Protein AF-A0A3M1W7Z9-F1 (afdb_monomer)

Mean predicted aligned error: 16.39 Å

Secondary structure (DSSP, 8-state):
-BHHHHHHHHT--HHHHHHHHHHTT---S-TTSB--HHHHHHHHHHSS----GGGGHHHHHHHHHHHHHHHHHHHHHHHHHHHHHHHHHHHHHHHHHHHTS---

pLDDT: mean 74.44, std 11.13, range [45.78, 88.62]

Solvent-accessible surface area (backbone atoms only — not comparable to full-atom values): 6060 Å² total; per-residue (Å²): 92,35,42,50,56,51,18,61,75,60,73,46,56,55,64,60,53,50,51,57,31,46,76,72,71,46,86,72,95,49,62,76,39,78,42,53,72,69,58,48,52,52,50,51,59,71,56,40,74,67,84,66,74,68,76,58,56,61,61,53,52,52,53,51,54,52,54,53,52,53,53,52,52,52,54,51,53,53,51,52,52,54,52,50,54,51,53,52,51,52,51,52,52,51,53,53,58,57,71,71,54,76,86,132

Structure (mmCIF, N/CA/C/O backbone):
data_AF-A0A3M1W7Z9-F1
#
_entry.id   AF-A0A3M1W7Z9-F1
#
loop_
_atom_site.group_PDB
_atom_site.id
_atom_site.type_symbol
_atom_site.label_atom_id
_atom_site.label_alt_id
_atom_site.label_comp_id
_atom_site.label_asym_id
_atom_site.label_entity_id
_atom_site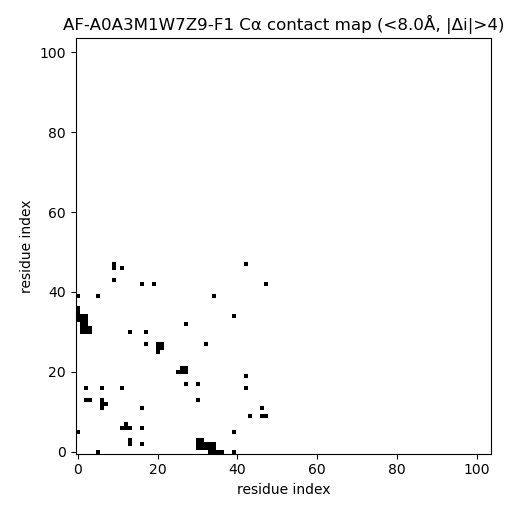.label_seq_id
_atom_site.pdbx_PDB_ins_code
_atom_site.Cartn_x
_atom_site.Cartn_y
_atom_site.Cartn_z
_atom_site.occupancy
_atom_site.B_iso_or_equiv
_atom_site.auth_seq_id
_atom_site.auth_comp_id
_atom_site.auth_asym_id
_atom_site.auth_atom_id
_atom_site.pdbx_PDB_model_num
ATOM 1 N N . MET A 1 1 ? -11.588 0.248 25.925 1.00 79.12 1 MET A N 1
ATOM 2 C CA . MET A 1 1 ? -10.710 1.286 25.315 1.00 79.12 1 MET A CA 1
ATOM 3 C C . MET A 1 1 ? -11.549 2.510 24.928 1.00 79.12 1 MET A C 1
ATOM 5 O O . MET A 1 1 ? -12.748 2.441 25.134 1.00 79.12 1 MET A O 1
ATOM 9 N N . ARG A 1 2 ? -11.001 3.633 24.429 1.00 87.81 2 ARG A N 1
ATOM 10 C CA . ARG A 1 2 ? -11.811 4.746 23.861 1.00 87.81 2 ARG A CA 1
ATOM 11 C C . ARG A 1 2 ? -11.639 4.817 22.341 1.00 87.81 2 ARG A C 1
ATOM 13 O O . ARG A 1 2 ? -10.562 4.472 21.860 1.00 87.81 2 ARG A O 1
ATOM 20 N N . ILE A 1 3 ? -12.641 5.319 21.614 1.00 85.56 3 ILE A N 1
ATOM 21 C CA . ILE A 1 3 ? -12.650 5.376 20.133 1.00 85.56 3 ILE A CA 1
ATOM 22 C C . ILE A 1 3 ? -11.398 6.065 19.576 1.00 85.56 3 ILE A C 1
ATOM 24 O O . ILE A 1 3 ? -10.731 5.511 18.709 1.00 85.56 3 ILE A O 1
ATOM 28 N N . PHE A 1 4 ? -11.003 7.217 20.126 1.00 87.06 4 PHE A N 1
ATOM 29 C CA . PHE A 1 4 ? -9.802 7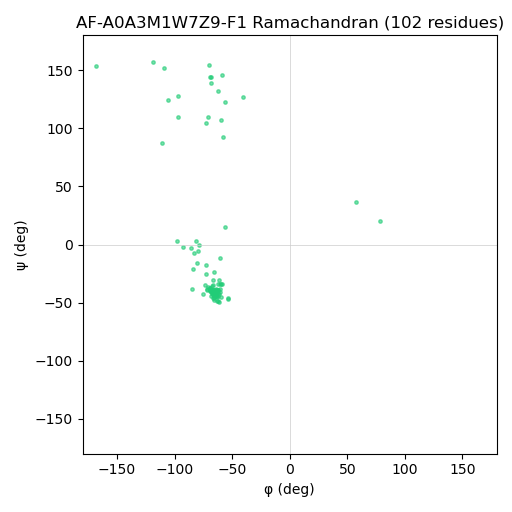.923 19.654 1.00 87.06 4 PHE A CA 1
ATOM 30 C C . PHE A 1 4 ? -8.500 7.115 19.814 1.00 87.06 4 PHE A C 1
ATOM 32 O O . PHE A 1 4 ? -7.560 7.300 19.044 1.00 87.06 4 PHE A O 1
ATOM 39 N N . GLN A 1 5 ? -8.415 6.242 20.827 1.00 88.62 5 GLN A N 1
ATOM 40 C CA . GLN A 1 5 ? -7.239 5.389 21.022 1.00 88.62 5 GLN A CA 1
ATOM 41 C C . GLN A 1 5 ? -7.210 4.304 19.948 1.00 88.62 5 GLN A C 1
ATOM 43 O O . GLN A 1 5 ? -6.150 4.031 19.397 1.00 88.62 5 GLN A O 1
ATOM 48 N N . LEU A 1 6 ? -8.379 3.754 19.605 1.00 86.31 6 LEU A N 1
ATOM 49 C CA . LEU A 1 6 ? -8.528 2.721 18.579 1.00 86.31 6 LEU A CA 1
ATOM 50 C C . LEU A 1 6 ? -8.205 3.261 17.195 1.00 86.31 6 LEU A C 1
ATOM 52 O O . LEU A 1 6 ? -7.410 2.670 16.474 1.00 86.31 6 LEU A O 1
ATOM 56 N N . ALA A 1 7 ? -8.743 4.437 16.888 1.00 85.56 7 ALA A N 1
ATOM 57 C CA . ALA A 1 7 ? -8.435 5.188 15.682 1.00 85.56 7 ALA A CA 1
ATOM 58 C C . ALA A 1 7 ? -6.917 5.399 15.531 1.00 85.56 7 ALA A C 1
ATOM 60 O O . ALA A 1 7 ? -6.335 5.114 14.486 1.00 85.56 7 ALA A O 1
ATOM 61 N N . LYS A 1 8 ? -6.240 5.798 16.618 1.00 85.81 8 LYS A N 1
ATOM 62 C CA . LYS A 1 8 ? -4.786 6.006 16.629 1.00 85.81 8 LYS A CA 1
ATOM 63 C C . LYS A 1 8 ? -3.988 4.711 16.444 1.00 85.81 8 LYS A C 1
ATOM 65 O O . LYS A 1 8 ? -2.970 4.738 15.755 1.00 85.81 8 LYS A O 1
ATOM 70 N N . GLU A 1 9 ? -4.426 3.601 17.039 1.00 84.94 9 GLU A N 1
ATOM 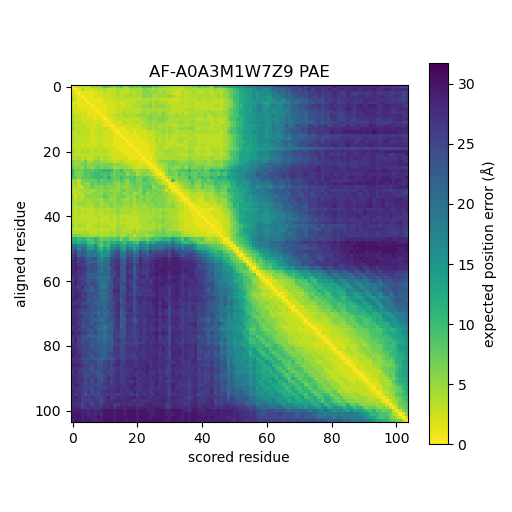71 C CA . GLU A 1 9 ? -3.795 2.287 16.844 1.00 84.94 9 GLU A CA 1
ATOM 72 C C . GLU A 1 9 ? -3.938 1.787 15.405 1.00 84.94 9 GLU A C 1
ATOM 74 O O . GLU A 1 9 ? -2.988 1.255 14.832 1.00 84.94 9 GLU A O 1
ATOM 79 N N . LEU A 1 10 ? -5.120 1.975 14.822 1.00 83.44 10 LEU A N 1
ATOM 80 C CA . LEU A 1 10 ? -5.455 1.532 13.472 1.00 83.44 10 LEU A CA 1
ATOM 81 C C . LEU A 1 10 ? -4.988 2.510 12.385 1.00 83.44 10 LEU A C 1
ATOM 83 O O . LEU A 1 10 ? -5.028 2.173 11.207 1.00 83.44 10 LEU A O 1
ATOM 87 N N . ASN A 1 11 ? -4.480 3.683 12.778 1.00 85.94 11 ASN A N 1
ATOM 88 C CA . ASN A 1 11 ? -4.077 4.766 11.879 1.00 85.94 11 ASN A CA 1
ATOM 89 C C . ASN A 1 11 ? -5.221 5.251 10.969 1.00 85.94 11 ASN A C 1
ATOM 91 O O . ASN A 1 11 ? -5.006 5.588 9.808 1.00 85.94 11 ASN A O 1
ATOM 95 N N . VAL A 1 12 ? -6.435 5.274 11.513 1.00 84.19 12 VAL A N 1
ATOM 96 C CA . VAL A 1 12 ? -7.654 5.724 10.831 1.00 84.19 12 VAL A CA 1
ATOM 97 C C . VAL A 1 12 ? -8.246 6.920 11.559 1.00 84.19 12 VAL A C 1
ATOM 99 O O . VAL A 1 12 ? -7.993 7.129 12.750 1.00 84.19 12 VAL A O 1
ATOM 102 N N . ASP A 1 13 ? -9.033 7.721 10.852 1.00 87.19 13 ASP A N 1
ATOM 103 C CA . ASP A 1 13 ? -9.700 8.871 11.443 1.00 87.19 13 ASP A CA 1
ATOM 104 C C . ASP A 1 13 ? -10.799 8.441 12.414 1.00 87.19 13 ASP A C 1
ATOM 106 O O . ASP A 1 13 ? -11.522 7.468 12.208 1.00 87.19 13 ASP A O 1
ATOM 110 N N . SER A 1 14 ? -10.967 9.203 13.498 1.00 86.88 14 SER A N 1
ATOM 111 C CA . SER A 1 14 ? -12.026 8.892 14.465 1.00 86.88 14 SER A CA 1
ATOM 112 C C . SER A 1 14 ? -13.427 9.079 13.863 1.00 86.88 14 SER A C 1
ATOM 114 O O . SER A 1 14 ? -14.363 8.440 14.322 1.00 86.88 14 SER A O 1
ATOM 116 N N . GLN A 1 15 ? -13.573 9.912 12.822 1.00 85.50 15 GLN A N 1
ATOM 117 C CA . GLN A 1 15 ? -14.819 10.020 12.050 1.00 85.50 15 GLN A CA 1
ATOM 118 C C . GLN A 1 15 ? -15.138 8.736 11.275 1.00 85.50 15 GLN A C 1
ATOM 120 O O . GLN A 1 15 ? -16.268 8.283 11.357 1.00 85.50 15 GLN A O 1
ATOM 125 N N . GLU A 1 16 ? -14.154 8.108 10.626 1.00 86.75 16 GLU A N 1
ATOM 126 C CA . GLU A 1 16 ? -14.343 6.832 9.908 1.00 86.75 16 GLU A CA 1
ATOM 127 C C . GLU A 1 16 ? -14.760 5.706 10.861 1.00 86.75 16 GLU A C 1
ATOM 129 O O . GLU A 1 16 ? -15.626 4.896 10.546 1.00 86.75 16 GLU A O 1
ATOM 134 N N . ILE A 1 17 ? -14.175 5.676 12.065 1.00 86.00 17 ILE A N 1
ATOM 135 C CA . ILE A 1 17 ? -14.595 4.729 13.101 1.00 86.00 17 ILE A CA 1
ATOM 136 C C . ILE A 1 17 ? -16.052 4.987 13.503 1.00 86.00 17 ILE A C 1
ATOM 138 O O . ILE A 1 17 ? -16.804 4.034 13.650 1.00 86.00 17 ILE A O 1
ATOM 142 N N . LEU A 1 18 ? -16.458 6.246 13.702 1.00 86.19 18 LEU A N 1
ATOM 143 C CA . LEU A 1 18 ? -17.843 6.571 14.061 1.00 86.19 18 LEU A CA 1
ATOM 144 C C . LEU A 1 18 ? -18.837 6.189 12.961 1.00 86.19 18 LEU A C 1
ATOM 146 O O . LEU A 1 18 ? -19.908 5.696 13.291 1.00 86.19 18 LEU A O 1
ATOM 150 N N . ASP A 1 19 ? -18.473 6.385 11.697 1.00 87.50 19 ASP A N 1
ATOM 151 C CA . ASP A 1 19 ? -19.300 6.022 10.542 1.00 87.50 19 ASP A CA 1
ATOM 152 C C . ASP A 1 19 ? -19.516 4.501 10.485 1.00 87.50 19 ASP A C 1
ATOM 154 O O . ASP A 1 19 ? -20.648 4.027 10.492 1.00 87.50 19 ASP A O 1
ATOM 158 N N . ALA A 1 20 ? -18.434 3.721 10.617 1.00 85.44 20 ALA A N 1
ATOM 159 C CA . ALA A 1 20 ? -18.511 2.262 10.695 1.00 85.44 20 ALA A CA 1
ATOM 160 C C . ALA A 1 20 ? -19.329 1.768 11.902 1.00 85.44 20 ALA A C 1
ATOM 162 O O . ALA A 1 20 ? -19.992 0.734 11.837 1.00 85.44 20 ALA A O 1
ATOM 163 N N . LEU A 1 21 ? -19.274 2.489 13.025 1.00 84.94 21 LEU A N 1
ATOM 164 C CA . LEU A 1 21 ? -20.078 2.188 14.208 1.00 84.94 21 LEU A CA 1
ATOM 165 C C . LEU A 1 21 ? -21.566 2.454 13.978 1.00 84.94 21 LEU A C 1
ATOM 167 O O . LEU A 1 21 ? -22.391 1.648 14.409 1.00 84.94 21 LEU A O 1
ATOM 171 N N . ASP A 1 22 ? -21.900 3.543 13.290 1.00 87.06 22 ASP A N 1
ATOM 172 C CA . ASP A 1 22 ? -23.278 3.878 12.934 1.00 87.06 22 ASP A CA 1
ATOM 173 C C . ASP A 1 22 ? -23.861 2.853 11.949 1.00 87.06 22 ASP A C 1
ATOM 175 O O . ASP A 1 22 ? -24.953 2.336 12.189 1.00 87.06 22 ASP A O 1
ATOM 179 N N . ASP A 1 23 ? -23.081 2.435 10.946 1.00 85.94 23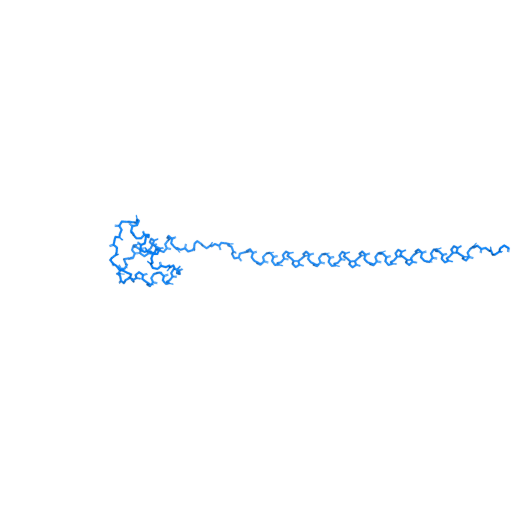 ASP A N 1
ATOM 180 C CA . ASP A 1 23 ? -23.436 1.360 10.005 1.00 85.94 23 ASP A CA 1
ATOM 181 C C . ASP A 1 23 ? -23.708 0.016 10.706 1.00 85.94 23 ASP A C 1
ATOM 183 O O . ASP A 1 23 ? -24.579 -0.754 10.292 1.00 85.94 23 ASP A O 1
ATOM 187 N N . MET A 1 24 ? -23.000 -0.271 11.804 1.00 81.88 24 MET A N 1
ATOM 188 C CA . MET A 1 24 ? -23.233 -1.456 12.643 1.00 81.88 24 MET A CA 1
ATOM 189 C C . MET A 1 24 ? -24.436 -1.304 13.596 1.00 81.88 24 MET A C 1
ATOM 191 O O . MET A 1 24 ? -24.752 -2.226 14.351 1.00 81.88 24 MET A O 1
ATOM 195 N N . GLY A 1 25 ? -25.127 -0.159 13.577 1.00 81.56 25 GLY A N 1
ATOM 196 C CA . GLY A 1 25 ? -26.271 0.142 14.440 1.00 81.56 25 GLY A CA 1
ATOM 197 C C . GLY A 1 25 ? -25.880 0.552 15.862 1.00 81.56 25 GLY A C 1
ATOM 198 O O . GLY A 1 25 ? -26.690 0.449 16.787 1.00 81.56 25 GLY A O 1
ATOM 199 N N . ILE A 1 26 ? -24.636 0.993 16.060 1.00 78.75 26 ILE A N 1
ATOM 200 C CA . ILE A 1 26 ? -24.065 1.328 17.364 1.00 78.75 26 ILE A CA 1
ATOM 201 C C . ILE A 1 26 ? -23.848 2.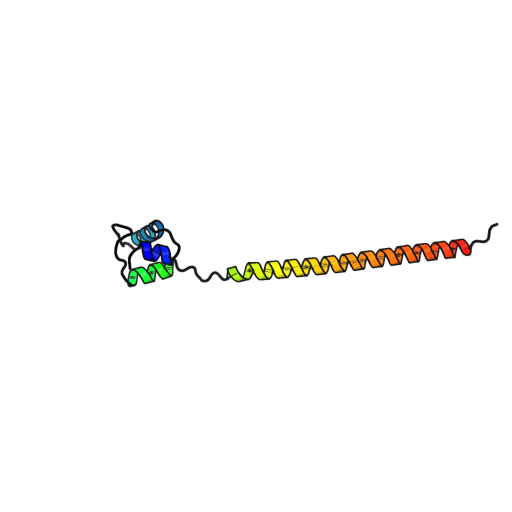841 17.425 1.00 78.75 26 ILE A C 1
ATOM 203 O O . ILE A 1 26 ? -22.770 3.363 17.147 1.00 78.75 26 ILE A O 1
ATOM 207 N N . SER A 1 27 ? -24.882 3.569 17.850 1.00 72.75 27 SER A N 1
ATOM 208 C CA . SER A 1 27 ? -24.784 5.021 18.019 1.00 72.75 27 SER A CA 1
ATOM 209 C C . SER A 1 27 ? -23.945 5.391 19.245 1.00 72.75 27 SER A C 1
ATOM 211 O O . SER A 1 27 ? -24.399 5.346 20.393 1.00 72.75 27 SER A O 1
ATOM 213 N N . VAL A 1 28 ? -22.715 5.833 19.001 1.00 71.75 28 VAL A N 1
ATOM 214 C CA . VAL A 1 28 ? -21.820 6.398 20.018 1.00 71.75 28 VAL A CA 1
ATOM 215 C C . VAL A 1 28 ? -21.871 7.920 20.008 1.00 71.75 28 VAL A C 1
ATOM 217 O O . VAL A 1 28 ? -21.666 8.585 19.001 1.00 71.75 28 VAL A O 1
ATOM 220 N N . ARG A 1 29 ? -22.109 8.501 21.187 1.00 72.31 29 ARG A N 1
ATOM 221 C CA . ARG A 1 29 ? -22.355 9.944 21.353 1.00 72.31 29 ARG A CA 1
ATOM 222 C C . ARG A 1 29 ? -21.108 10.822 21.169 1.00 72.31 29 ARG A C 1
ATOM 224 O O . ARG A 1 29 ? -21.238 12.038 21.065 1.00 72.31 29 ARG A O 1
ATOM 231 N N . SER A 1 30 ? -19.902 10.247 21.235 1.00 78.12 30 SER A N 1
ATOM 232 C CA . SER A 1 30 ? -18.638 10.994 21.151 1.00 78.12 30 SER A CA 1
ATOM 233 C C . SER A 1 30 ? -17.422 10.080 20.957 1.00 78.12 30 SER A C 1
ATOM 235 O O . SER A 1 30 ? -17.402 8.967 21.469 1.00 78.12 30 SER A O 1
ATOM 237 N N . ASN A 1 31 ? -16.346 10.594 20.351 1.00 74.38 31 ASN A N 1
ATOM 238 C CA . ASN A 1 31 ? -15.041 9.920 20.184 1.00 74.38 31 ASN A CA 1
ATOM 239 C C . ASN A 1 31 ? -14.327 9.536 21.499 1.00 74.38 31 ASN A C 1
ATOM 241 O O . ASN A 1 31 ? -13.322 8.820 21.503 1.00 74.38 31 ASN A O 1
ATOM 245 N N . LEU A 1 32 ? -14.806 10.047 22.632 1.00 81.38 32 LEU A N 1
ATOM 246 C CA . LEU A 1 32 ? -14.323 9.683 23.964 1.00 81.38 32 LEU A CA 1
ATOM 247 C C . LEU A 1 32 ? -15.130 8.544 24.596 1.00 81.38 32 LEU A C 1
ATOM 249 O O . LEU A 1 32 ? -14.795 8.125 25.705 1.00 81.38 32 LEU A O 1
ATOM 253 N N . ALA A 1 33 ? -16.175 8.058 23.918 1.00 80.94 33 ALA A N 1
ATOM 254 C CA . ALA A 1 33 ? -16.971 6.937 24.387 1.00 80.94 33 ALA A CA 1
ATOM 255 C C . ALA A 1 33 ? -16.097 5.693 24.567 1.00 80.94 33 ALA A C 1
ATOM 257 O O . ALA A 1 33 ? -15.122 5.468 23.837 1.00 80.94 33 ALA A O 1
ATOM 258 N N . ASN A 1 34 ? -16.453 4.905 25.580 1.00 83.19 34 ASN A N 1
ATOM 259 C CA . ASN A 1 34 ? -15.837 3.610 25.787 1.00 83.19 34 ASN A CA 1
ATOM 260 C C . ASN A 1 34 ? -16.260 2.657 24.665 1.00 83.19 34 ASN A C 1
ATOM 262 O O . ASN A 1 34 ? -17.415 2.636 24.256 1.00 83.19 34 ASN A O 1
ATOM 266 N N . VAL A 1 35 ? -15.291 1.880 24.205 1.00 82.50 35 VAL A N 1
ATOM 267 C CA . VAL A 1 35 ? -15.424 0.812 23.220 1.00 82.50 35 VAL A CA 1
ATOM 268 C C . VAL A 1 35 ? -15.318 -0.510 23.969 1.00 82.50 35 VAL A C 1
ATOM 270 O O . VAL A 1 35 ? -14.330 -0.719 24.692 1.00 82.50 35 VAL A O 1
ATOM 273 N N . ASP A 1 36 ? -16.335 -1.356 23.802 1.00 85.81 36 ASP A N 1
ATOM 274 C CA . ASP A 1 36 ? -16.361 -2.742 24.271 1.00 85.81 36 ASP A CA 1
ATOM 275 C C . ASP A 1 36 ? -15.400 -3.626 23.469 1.00 85.81 36 ASP A C 1
ATOM 277 O O . ASP A 1 36 ? -15.119 -3.364 22.303 1.00 85.81 36 ASP A O 1
ATOM 281 N N . GLU A 1 37 ? -14.933 -4.721 24.068 1.00 83.88 37 GLU A N 1
ATOM 282 C CA . GLU A 1 37 ? -13.998 -5.647 23.409 1.00 83.88 37 GLU A CA 1
ATOM 283 C C . GLU A 1 37 ? -14.558 -6.258 22.116 1.00 83.88 37 GLU A C 1
ATOM 285 O O . GLU A 1 37 ? -13.808 -6.456 21.163 1.00 83.88 37 GLU A O 1
ATOM 290 N N . LYS A 1 38 ? -15.873 -6.515 22.041 1.00 83.62 38 LYS A N 1
ATOM 291 C CA . LYS A 1 38 ? -16.514 -7.009 20.806 1.00 83.62 38 LYS A CA 1
ATOM 292 C C . LYS A 1 38 ? -16.371 -6.016 19.655 1.00 83.62 38 LYS A C 1
ATOM 294 O O . LYS A 1 38 ? -15.913 -6.362 18.574 1.00 83.62 38 LYS A O 1
ATOM 299 N N . LEU A 1 39 ? -16.712 -4.770 19.951 1.00 80.31 39 LEU A N 1
ATOM 300 C CA . LEU A 1 39 ? -16.629 -3.636 19.045 1.00 80.31 39 LEU A CA 1
ATOM 301 C C . LEU A 1 39 ? -15.193 -3.357 18.603 1.00 80.31 39 LEU A C 1
ATOM 303 O O . LEU A 1 39 ? -14.930 -3.092 17.433 1.00 80.31 39 LEU A O 1
ATOM 307 N N . GLU A 1 40 ? -14.253 -3.443 19.543 1.00 84.06 40 GLU A N 1
ATOM 308 C CA . GLU A 1 40 ? -12.831 -3.327 19.247 1.00 84.06 40 GLU A CA 1
ATOM 309 C C . GLU A 1 40 ? -12.384 -4.406 18.259 1.00 84.06 40 GLU A C 1
ATOM 311 O O . GLU A 1 40 ? -11.669 -4.086 17.312 1.00 84.06 40 GLU A O 1
ATOM 316 N N . ALA A 1 41 ? -12.802 -5.659 18.460 1.00 85.38 41 ALA A N 1
ATOM 317 C CA . ALA A 1 41 ? -12.443 -6.767 17.586 1.00 85.38 41 ALA A CA 1
ATOM 318 C C . ALA A 1 41 ? -12.991 -6.582 16.163 1.00 85.38 41 ALA A C 1
ATOM 320 O O . ALA A 1 41 ? -12.228 -6.738 15.212 1.00 85.38 41 ALA A O 1
ATOM 321 N N . GLU A 1 42 ? -14.259 -6.185 16.018 1.00 84.50 42 GLU A N 1
ATOM 322 C CA . GLU A 1 42 ? -14.880 -5.905 14.714 1.00 84.50 42 GLU A CA 1
ATOM 323 C C . GLU A 1 42 ? -14.190 -4.749 13.989 1.00 84.50 42 GLU A C 1
ATOM 325 O O . GLU A 1 42 ? -13.777 -4.899 12.840 1.00 84.50 42 GLU A O 1
ATOM 330 N N . LEU A 1 43 ? -13.963 -3.623 14.669 1.00 83.62 43 LEU A N 1
ATOM 331 C CA . LEU A 1 43 ? -13.252 -2.484 14.085 1.00 83.62 43 LEU A CA 1
ATOM 332 C C . LEU A 1 43 ? -11.803 -2.835 13.741 1.00 83.62 43 LEU A C 1
ATOM 334 O O . LEU A 1 43 ? -11.305 -2.453 12.684 1.00 83.62 43 LEU A O 1
ATOM 338 N N . ARG A 1 44 ? -11.117 -3.594 14.603 1.00 84.44 44 ARG A N 1
ATOM 339 C CA . ARG A 1 44 ? -9.779 -4.105 14.300 1.00 84.44 44 ARG A CA 1
ATOM 340 C C . ARG A 1 44 ? -9.787 -5.034 13.111 1.00 84.44 44 ARG A C 1
ATOM 342 O O . ARG A 1 44 ? -8.778 -5.070 12.433 1.00 84.44 44 ARG A O 1
ATOM 349 N N . GLU A 1 45 ? -10.827 -5.817 12.874 1.00 85.38 45 GLU A N 1
ATOM 350 C CA . GLU A 1 45 ? -10.901 -6.699 11.712 1.00 85.38 45 GLU A CA 1
ATOM 351 C C . GLU A 1 45 ? -11.209 -5.917 10.431 1.00 85.38 45 GLU A C 1
ATOM 353 O O . GLU A 1 45 ? -10.543 -6.122 9.416 1.00 85.38 45 GLU A O 1
ATOM 358 N N . LEU A 1 46 ? -12.145 -4.970 10.512 1.00 83.00 46 LEU A N 1
ATOM 359 C CA . LEU A 1 46 ? -12.589 -4.130 9.404 1.00 83.00 46 LEU A CA 1
ATOM 360 C C . LEU A 1 46 ? -11.479 -3.195 8.911 1.00 83.00 46 LEU A C 1
ATOM 362 O O . LEU A 1 46 ? -11.194 -3.128 7.716 1.00 83.00 46 LEU A O 1
ATOM 366 N N . PHE A 1 47 ? -10.823 -2.511 9.848 1.00 81.12 47 PHE A N 1
ATOM 367 C CA . PHE A 1 47 ? -9.751 -1.557 9.579 1.00 81.12 47 PHE A CA 1
ATOM 368 C C . PHE A 1 47 ? -8.361 -2.155 9.755 1.00 81.12 47 PHE A C 1
ATOM 370 O O . PHE A 1 47 ? -7.370 -1.439 9.593 1.00 81.12 47 PHE A O 1
ATOM 377 N N . LYS A 1 48 ? -8.234 -3.458 10.062 1.00 74.94 48 LYS A N 1
ATOM 378 C CA . LYS A 1 48 ? -6.929 -4.111 9.959 1.00 74.94 48 LYS A CA 1
ATOM 379 C C . LYS A 1 48 ? -6.470 -3.886 8.532 1.00 74.94 48 LYS A C 1
ATOM 381 O O . LYS A 1 48 ? -7.147 -4.342 7.604 1.00 74.94 48 LYS A O 1
ATOM 386 N N . PRO A 1 49 ? -5.302 -3.264 8.319 1.00 62.66 49 PRO A N 1
ATOM 387 C CA . PRO A 1 49 ? -4.676 -3.391 7.031 1.00 62.66 49 PRO A CA 1
ATOM 388 C C . PRO A 1 49 ? -4.451 -4.891 6.863 1.00 62.66 49 PRO A C 1
ATOM 390 O O . PRO A 1 49 ? -3.593 -5.480 7.530 1.00 62.66 49 PRO A O 1
ATOM 393 N N . LYS A 1 50 ? -5.248 -5.533 5.993 1.00 55.44 50 LYS A N 1
ATOM 394 C CA . LYS A 1 50 ? -4.874 -6.816 5.392 1.00 55.44 50 LYS A CA 1
ATOM 395 C C . LYS A 1 50 ? -3.392 -6.668 5.088 1.00 55.44 50 LYS A C 1
ATOM 397 O O . LYS A 1 50 ? -3.060 -5.636 4.494 1.00 55.44 50 LYS A O 1
ATOM 402 N N . PRO A 1 51 ? -2.512 -7.585 5.537 1.00 49.16 51 PRO A N 1
ATOM 403 C CA . PRO A 1 51 ? -1.095 -7.500 5.241 1.00 49.16 51 PRO A CA 1
ATOM 404 C C . PRO A 1 51 ? -0.989 -7.502 3.728 1.00 49.16 51 PRO A C 1
ATOM 406 O O . PRO A 1 51 ? -1.045 -8.533 3.064 1.00 49.16 51 PRO A O 1
ATOM 409 N N . THR A 1 52 ? -0.964 -6.295 3.183 1.00 45.78 52 THR A N 1
ATOM 410 C CA . THR A 1 52 ? -0.918 -6.064 1.771 1.00 45.78 52 THR A CA 1
ATOM 411 C C . THR A 1 52 ? 0.488 -6.506 1.457 1.00 45.78 52 THR A C 1
ATOM 413 O O . THR A 1 52 ? 1.489 -5.893 1.832 1.00 45.78 52 THR A O 1
ATOM 416 N N . THR A 1 53 ? 0.546 -7.632 0.777 1.00 50.09 53 THR A N 1
ATOM 417 C CA . THR A 1 53 ? 1.703 -8.207 0.112 1.00 50.09 53 THR A CA 1
ATOM 418 C C . THR A 1 53 ? 2.336 -7.240 -0.909 1.00 50.09 53 THR A C 1
ATOM 420 O O . THR A 1 53 ? 3.187 -7.649 -1.687 1.00 50.09 53 THR A O 1
ATOM 423 N N . ALA A 1 54 ? 2.013 -5.937 -0.899 1.00 48.88 54 ALA A N 1
ATOM 424 C CA . ALA A 1 54 ? 2.608 -4.913 -1.758 1.00 48.88 54 ALA A CA 1
ATOM 425 C C . ALA A 1 54 ? 3.960 -4.375 -1.264 1.00 48.88 54 ALA A C 1
ATOM 427 O O . ALA A 1 54 ? 4.540 -3.505 -1.915 1.00 48.88 54 ALA A O 1
ATOM 428 N N . ARG A 1 55 ? 4.523 -4.896 -0.163 1.00 47.66 55 ARG A N 1
ATOM 429 C CA . ARG A 1 55 ? 5.931 -4.611 0.172 1.00 47.66 55 ARG A CA 1
ATOM 430 C C . ARG A 1 55 ? 6.932 -5.465 -0.617 1.00 47.66 55 ARG A C 1
ATOM 432 O O . ARG A 1 55 ? 8.122 -5.186 -0.550 1.00 47.66 55 ARG A O 1
ATOM 439 N N . LEU A 1 56 ? 6.465 -6.425 -1.421 1.00 49.97 56 LEU A N 1
ATOM 440 C CA . LEU A 1 56 ? 7.312 -7.185 -2.351 1.00 49.97 56 LEU A CA 1
ATOM 441 C C . LEU A 1 56 ? 7.599 -6.429 -3.666 1.00 49.97 56 LEU A C 1
ATOM 443 O O . LEU A 1 56 ? 8.561 -6.737 -4.364 1.00 49.97 56 LEU A O 1
ATOM 447 N N . SER A 1 57 ? 6.838 -5.379 -3.987 1.00 53.81 57 SER A N 1
ATOM 448 C CA . SER A 1 57 ? 6.865 -4.779 -5.330 1.00 53.81 57 SER A CA 1
ATOM 449 C C . SER A 1 57 ? 7.984 -3.754 -5.563 1.00 53.81 57 SER A C 1
ATOM 451 O O . SER A 1 57 ? 8.335 -3.491 -6.711 1.00 53.81 57 SER A O 1
ATOM 453 N N . LYS A 1 58 ? 8.568 -3.159 -4.511 1.00 54.66 58 LYS A N 1
ATOM 454 C CA . LYS A 1 58 ? 9.653 -2.168 -4.677 1.00 54.66 58 LYS A CA 1
ATOM 455 C C . LYS A 1 58 ? 11.033 -2.812 -4.810 1.00 54.66 58 LYS A C 1
ATOM 457 O O . LYS A 1 58 ? 11.823 -2.356 -5.631 1.00 54.66 58 LYS A O 1
ATOM 462 N N . GLU A 1 59 ? 11.322 -3.885 -4.075 1.00 55.97 59 GLU A N 1
ATOM 463 C CA . GLU A 1 59 ? 12.626 -4.560 -4.175 1.00 55.97 59 GLU A CA 1
ATOM 464 C C . GLU A 1 59 ? 12.792 -5.344 -5.482 1.00 55.97 59 GLU A C 1
ATOM 466 O O . GLU A 1 59 ? 13.864 -5.293 -6.088 1.00 55.97 59 GLU A O 1
ATOM 471 N N . GLU A 1 60 ? 11.742 -6.006 -5.980 1.00 55.56 60 GLU A N 1
ATOM 472 C CA . GLU A 1 60 ? 11.815 -6.696 -7.274 1.00 55.56 60 GLU A CA 1
ATOM 473 C C . GLU A 1 60 ? 11.912 -5.728 -8.459 1.00 55.56 60 GLU A C 1
ATOM 475 O O . GLU A 1 60 ? 12.671 -5.987 -9.396 1.00 55.56 60 GLU A O 1
ATOM 480 N N . ALA A 1 61 ? 11.217 -4.586 -8.411 1.00 58.47 61 ALA A N 1
ATOM 481 C CA .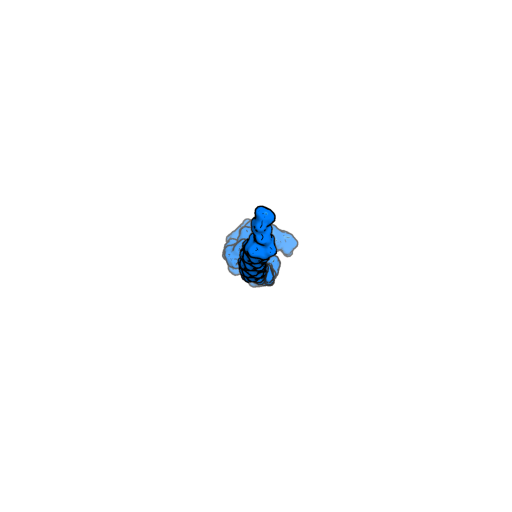 ALA A 1 61 ? 11.306 -3.566 -9.456 1.00 58.47 61 ALA A CA 1
ATOM 482 C C . ALA A 1 61 ? 12.711 -2.942 -9.530 1.00 58.47 61 ALA A C 1
ATOM 484 O O . ALA A 1 61 ? 13.261 -2.784 -10.621 1.00 58.47 61 ALA A O 1
ATOM 485 N N . VAL A 1 62 ? 13.334 -2.665 -8.379 1.00 63.78 62 VAL A N 1
ATOM 486 C CA . VAL A 1 62 ? 14.708 -2.138 -8.318 1.00 63.78 62 VAL A CA 1
ATOM 487 C C . VAL A 1 62 ? 15.724 -3.185 -8.787 1.00 63.78 62 VAL A C 1
ATOM 489 O O . VAL A 1 62 ? 16.625 -2.862 -9.564 1.00 63.78 62 VAL A O 1
ATOM 492 N N . ARG A 1 63 ? 15.560 -4.460 -8.403 1.00 62.47 63 ARG A N 1
ATOM 493 C CA . ARG A 1 63 ? 16.436 -5.550 -8.869 1.00 62.47 63 ARG A CA 1
ATOM 494 C C . ARG A 1 63 ? 16.318 -5.797 -10.374 1.00 62.47 63 ARG A C 1
ATOM 496 O O . ARG A 1 63 ? 17.337 -6.033 -11.020 1.00 62.47 63 ARG A O 1
ATOM 503 N N . ARG A 1 64 ? 15.112 -5.718 -10.950 1.00 60.75 64 ARG A N 1
ATOM 504 C CA . ARG A 1 64 ? 14.911 -5.840 -12.405 1.00 60.75 64 ARG A CA 1
ATOM 505 C C . ARG A 1 64 ? 15.516 -4.660 -13.167 1.00 60.75 64 ARG A C 1
ATOM 507 O O . ARG A 1 64 ? 16.222 -4.891 -14.145 1.00 60.75 64 ARG A O 1
ATOM 514 N N . ALA A 1 65 ? 15.340 -3.431 -12.679 1.00 64.94 65 ALA A N 1
ATOM 515 C CA . ALA A 1 65 ? 15.908 -2.237 -13.308 1.00 64.94 65 ALA A CA 1
ATOM 516 C C . ALA A 1 65 ? 17.451 -2.241 -13.322 1.00 64.94 65 ALA A C 1
ATOM 518 O O . ALA A 1 65 ? 18.062 -1.867 -14.323 1.00 64.94 65 ALA A O 1
ATOM 519 N N . LEU A 1 66 ? 18.097 -2.712 -12.247 1.00 68.69 66 LEU A N 1
ATOM 520 C CA . LEU A 1 66 ? 19.560 -2.834 -12.193 1.00 68.69 66 LEU A CA 1
ATOM 521 C C . LEU A 1 66 ? 20.089 -3.893 -13.172 1.00 68.69 66 LEU A C 1
ATOM 523 O O . LEU A 1 66 ? 21.052 -3.639 -13.897 1.00 68.69 66 LEU A O 1
ATOM 527 N N . LYS A 1 67 ? 19.420 -5.049 -13.252 1.00 68.00 67 LYS A N 1
ATOM 528 C CA . LYS A 1 67 ? 19.832 -6.161 -14.120 1.00 68.00 67 LYS A CA 1
ATOM 529 C C . LYS A 1 67 ? 19.685 -5.827 -15.609 1.00 68.00 67 LYS A C 1
ATOM 531 O O . LYS A 1 67 ? 20.527 -6.220 -16.414 1.00 68.00 67 LYS A O 1
ATOM 536 N N . GLU A 1 68 ? 18.657 -5.062 -15.972 1.00 67.88 68 GLU A N 1
ATOM 537 C CA . GLU A 1 68 ? 18.448 -4.596 -17.347 1.00 67.88 68 GLU A CA 1
ATOM 538 C C . GLU A 1 68 ? 19.482 -3.534 -17.758 1.00 67.88 68 GLU A C 1
ATOM 540 O O . GLU A 1 68 ? 19.995 -3.560 -18.879 1.00 67.88 68 GLU A O 1
ATOM 545 N N . ARG A 1 69 ? 19.874 -2.649 -16.830 1.00 68.50 69 ARG A N 1
ATOM 546 C CA . ARG A 1 69 ? 20.888 -1.615 -17.083 1.00 68.50 69 ARG A CA 1
ATOM 547 C C . ARG A 1 69 ? 22.285 -2.211 -17.292 1.00 68.50 69 ARG A C 1
ATOM 549 O O . ARG A 1 69 ? 22.982 -1.791 -18.214 1.00 68.50 69 ARG A O 1
ATOM 556 N N . GLU A 1 70 ? 22.667 -3.225 -16.512 1.00 71.25 70 GLU A N 1
ATOM 557 C CA . GLU A 1 70 ? 23.936 -3.950 -16.704 1.00 71.25 70 GLU A CA 1
ATOM 558 C C . GLU A 1 70 ? 23.980 -4.736 -18.022 1.00 71.25 70 GLU A C 1
ATOM 560 O O . GLU A 1 70 ? 25.003 -4.728 -18.712 1.00 71.25 70 GLU A O 1
ATOM 565 N N . ALA A 1 71 ? 22.878 -5.388 -18.406 1.00 70.69 71 ALA A N 1
ATOM 566 C CA . ALA A 1 71 ? 22.805 -6.122 -19.669 1.00 70.69 71 ALA A CA 1
ATOM 567 C C . ALA A 1 71 ? 22.951 -5.182 -20.878 1.00 70.69 71 ALA A C 1
ATOM 569 O O . ALA A 1 71 ? 23.673 -5.487 -21.830 1.00 70.69 71 ALA A O 1
ATOM 570 N N . ARG A 1 72 ? 22.322 -4.002 -20.813 1.00 73.25 72 ARG A N 1
ATOM 571 C CA . ARG A 1 72 ? 22.389 -2.994 -21.877 1.00 73.25 72 ARG A CA 1
ATOM 572 C C . ARG A 1 72 ? 23.777 -2.362 -21.996 1.00 73.25 72 ARG A C 1
ATOM 574 O O . ARG A 1 72 ? 24.244 -2.140 -23.110 1.00 73.25 72 ARG A O 1
ATOM 581 N N . GLU A 1 73 ? 24.461 -2.124 -20.875 1.00 72.69 73 GLU A N 1
ATOM 582 C CA . GLU A 1 73 ? 25.826 -1.5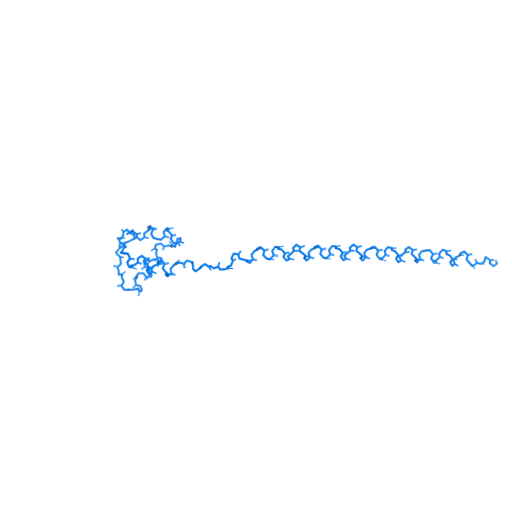82 -20.886 1.00 72.69 73 GLU A CA 1
ATOM 583 C C . GLU A 1 73 ? 26.847 -2.595 -21.433 1.00 72.69 73 GLU A C 1
ATOM 585 O O . GLU A 1 73 ? 27.715 -2.226 -22.227 1.00 72.69 73 GLU A O 1
ATOM 590 N N . ARG A 1 74 ? 26.715 -3.887 -21.093 1.00 74.06 74 ARG A N 1
ATOM 591 C CA . ARG A 1 74 ? 27.570 -4.941 -21.670 1.00 74.06 74 ARG A CA 1
ATOM 592 C C . ARG A 1 74 ? 27.360 -5.090 -23.176 1.00 74.06 74 ARG A C 1
ATOM 594 O O . ARG A 1 74 ? 28.343 -5.133 -23.912 1.00 74.06 74 ARG A O 1
ATOM 601 N N . ALA A 1 75 ? 26.109 -5.090 -23.639 1.00 74.38 75 ALA A N 1
ATOM 602 C CA . ALA A 1 75 ? 25.801 -5.165 -25.067 1.00 74.38 75 ALA A CA 1
ATOM 603 C C . ALA A 1 75 ? 26.347 -3.953 -25.848 1.00 74.38 75 ALA A C 1
ATOM 605 O O . ALA A 1 75 ? 26.890 -4.117 -26.939 1.00 74.38 75 ALA A O 1
ATOM 606 N N . ALA A 1 76 ? 26.271 -2.746 -25.275 1.00 75.62 76 ALA A N 1
ATOM 607 C CA . ALA A 1 76 ? 26.817 -1.539 -25.896 1.00 75.62 76 ALA A CA 1
ATOM 608 C C . ALA A 1 76 ? 28.355 -1.567 -25.991 1.00 75.62 76 ALA A C 1
ATOM 610 O O . ALA A 1 76 ? 28.913 -1.210 -27.029 1.00 75.62 76 ALA A O 1
ATOM 611 N N . ARG A 1 77 ? 29.049 -2.035 -24.943 1.00 74.31 77 ARG A N 1
ATOM 612 C CA . ARG A 1 77 ? 30.516 -2.176 -24.956 1.00 74.31 77 ARG A CA 1
ATOM 613 C C . ARG A 1 77 ? 30.987 -3.239 -25.950 1.00 74.31 77 ARG A C 1
ATOM 615 O O . ARG A 1 77 ? 31.982 -3.026 -26.638 1.00 74.31 77 ARG A O 1
ATOM 622 N N . GLU A 1 78 ? 30.274 -4.358 -26.056 1.00 75.75 78 GLU A N 1
ATOM 623 C CA . GLU A 1 78 ? 30.616 -5.421 -27.008 1.00 75.75 78 GLU A CA 1
ATOM 624 C C . GLU A 1 78 ? 30.372 -4.991 -28.465 1.00 75.75 78 GLU A C 1
ATOM 626 O O . GLU A 1 78 ? 31.196 -5.264 -29.340 1.00 75.75 78 GLU A O 1
ATOM 631 N N . ALA A 1 79 ? 29.293 -4.242 -28.723 1.00 75.69 79 ALA A N 1
ATOM 632 C CA . ALA A 1 79 ? 29.022 -3.659 -30.035 1.00 75.69 79 ALA A CA 1
ATOM 633 C C . ALA A 1 79 ? 30.094 -2.635 -30.449 1.00 75.69 79 ALA A C 1
ATOM 635 O O . ALA A 1 79 ? 30.593 -2.701 -31.573 1.00 75.69 79 ALA A O 1
ATOM 636 N N . ALA A 1 80 ? 30.509 -1.752 -29.532 1.00 78.81 80 ALA A N 1
ATOM 637 C CA . ALA A 1 80 ? 31.568 -0.776 -29.789 1.00 78.81 80 ALA A CA 1
ATOM 638 C C . ALA A 1 80 ? 32.908 -1.456 -30.122 1.00 78.81 80 ALA A C 1
ATOM 640 O O . ALA A 1 80 ? 33.569 -1.081 -31.089 1.00 78.81 80 ALA A O 1
ATOM 641 N N . ARG A 1 81 ? 33.269 -2.518 -29.387 1.00 78.19 81 ARG A N 1
ATOM 642 C CA . ARG A 1 81 ? 34.504 -3.279 -29.634 1.00 78.19 81 ARG A CA 1
ATOM 643 C C . ARG A 1 81 ? 34.494 -3.976 -30.998 1.00 78.19 81 ARG A C 1
ATOM 645 O O . ARG A 1 81 ? 35.482 -3.921 -31.724 1.00 78.19 81 ARG A O 1
ATOM 652 N N . ARG A 1 82 ? 33.361 -4.577 -31.389 1.00 74.50 82 ARG A N 1
ATOM 653 C CA . ARG A 1 82 ? 33.207 -5.203 -32.716 1.00 74.50 82 ARG A CA 1
ATOM 654 C C . ARG A 1 82 ? 33.247 -4.193 -33.860 1.00 74.50 82 ARG A C 1
ATOM 656 O O . ARG A 1 82 ? 33.732 -4.525 -34.942 1.00 74.50 82 ARG A O 1
ATOM 663 N N . GLU A 1 83 ? 32.727 -2.985 -33.655 1.00 75.12 83 GLU A N 1
ATOM 664 C CA . GLU A 1 83 ? 32.789 -1.928 -34.666 1.00 75.12 83 GLU A CA 1
ATOM 665 C C . GLU A 1 83 ? 34.224 -1.418 -34.862 1.00 75.12 83 GLU A C 1
ATOM 667 O O . GLU A 1 83 ? 34.651 -1.199 -35.999 1.00 75.12 83 GLU A O 1
ATOM 672 N N . GLU A 1 84 ? 34.987 -1.291 -33.775 1.00 77.81 84 GLU A N 1
ATOM 673 C CA . GLU A 1 84 ? 36.396 -0.900 -33.817 1.00 77.81 84 GLU A CA 1
ATOM 674 C C . GLU A 1 84 ? 37.258 -1.961 -34.522 1.00 77.81 84 GLU A C 1
ATOM 676 O O . GLU A 1 84 ? 37.975 -1.630 -35.468 1.00 77.81 84 GLU A O 1
ATOM 681 N N . GLU A 1 85 ? 37.084 -3.247 -34.188 1.00 79.38 85 GLU A N 1
ATOM 682 C CA . GLU A 1 85 ? 37.768 -4.360 -34.870 1.00 79.38 85 GLU A CA 1
ATOM 683 C C . GLU A 1 85 ? 37.424 -4.421 -36.371 1.00 79.38 85 GLU A C 1
ATOM 685 O O . GLU A 1 85 ? 38.305 -4.648 -37.205 1.00 79.38 85 GLU A O 1
ATOM 690 N N . ARG A 1 86 ? 36.168 -4.147 -36.763 1.00 75.81 86 ARG A N 1
ATOM 691 C CA . ARG A 1 86 ? 35.788 -4.064 -38.187 1.00 75.81 86 ARG A CA 1
ATOM 692 C C . ARG A 1 86 ? 36.450 -2.890 -38.903 1.00 75.81 86 ARG A C 1
ATOM 694 O O . ARG A 1 86 ? 36.883 -3.051 -40.046 1.00 75.81 86 ARG A O 1
ATOM 701 N N . LYS A 1 87 ? 36.515 -1.715 -38.272 1.00 77.88 87 LYS A N 1
ATOM 702 C CA . LYS A 1 87 ? 37.165 -0.529 -38.856 1.00 77.88 87 LYS A CA 1
ATOM 703 C C . LYS A 1 87 ? 38.670 -0.734 -38.992 1.00 77.88 87 LYS A C 1
ATOM 705 O O . LYS A 1 87 ? 39.238 -0.347 -40.014 1.00 77.88 87 LYS A O 1
ATOM 710 N N . GLU A 1 88 ? 39.306 -1.370 -38.014 1.00 77.31 88 GLU A N 1
ATOM 711 C CA . GLU A 1 88 ? 40.734 -1.676 -38.061 1.00 77.31 88 GLU A CA 1
ATOM 712 C C . GLU A 1 88 ? 41.055 -2.728 -39.133 1.00 77.31 88 GLU A C 1
ATOM 714 O O . GLU A 1 88 ? 41.953 -2.517 -39.953 1.00 77.31 88 GLU A O 1
ATOM 719 N N . ALA A 1 89 ? 40.256 -3.796 -39.231 1.00 77.88 89 ALA A N 1
ATOM 720 C CA . ALA A 1 89 ? 40.389 -4.797 -40.289 1.00 77.88 89 ALA A CA 1
ATOM 721 C C . ALA A 1 89 ? 40.191 -4.191 -41.691 1.00 77.88 89 ALA A C 1
ATOM 723 O O . ALA A 1 89 ? 40.964 -4.483 -42.605 1.00 77.88 89 ALA A O 1
ATOM 724 N N . ALA A 1 90 ? 39.214 -3.292 -41.861 1.00 77.94 90 ALA A N 1
ATOM 725 C CA . ALA A 1 90 ? 38.987 -2.590 -43.124 1.00 77.94 90 ALA A CA 1
ATOM 726 C C . ALA A 1 90 ? 40.154 -1.657 -43.493 1.00 77.94 90 ALA A C 1
ATOM 728 O O . ALA A 1 90 ? 40.570 -1.620 -44.652 1.00 77.94 90 ALA A O 1
ATOM 729 N N . ARG A 1 91 ? 40.733 -0.942 -42.518 1.00 76.56 91 ARG A N 1
ATOM 730 C CA . ARG A 1 91 ? 41.926 -0.105 -42.734 1.00 76.56 91 ARG A CA 1
ATOM 731 C C . ARG A 1 91 ? 43.149 -0.936 -43.103 1.00 76.56 91 ARG A C 1
ATOM 733 O O . ARG A 1 91 ? 43.891 -0.551 -44.005 1.00 76.56 91 ARG A O 1
ATOM 740 N N . LYS A 1 92 ? 43.347 -2.082 -42.449 1.00 77.38 92 LYS A N 1
ATOM 741 C CA . LYS A 1 92 ? 44.453 -2.995 -42.752 1.00 77.38 92 LYS A CA 1
ATOM 742 C C . LYS A 1 92 ? 44.308 -3.596 -44.153 1.00 77.38 92 LYS A C 1
ATOM 744 O O . LYS A 1 92 ? 45.266 -3.560 -44.917 1.00 77.38 92 LYS A O 1
ATOM 749 N N . ALA A 1 93 ? 43.106 -4.037 -44.528 1.00 76.25 93 ALA A N 1
ATOM 750 C CA . ALA A 1 93 ? 42.816 -4.552 -45.867 1.00 76.25 93 ALA A CA 1
ATOM 751 C C . ALA A 1 93 ? 42.971 -3.481 -46.963 1.00 76.25 93 ALA A C 1
ATOM 753 O O . ALA A 1 93 ? 43.493 -3.765 -48.039 1.00 76.25 93 ALA A O 1
ATOM 754 N N . ALA A 1 94 ? 42.571 -2.233 -46.695 1.00 73.44 94 ALA A N 1
ATOM 755 C CA . ALA A 1 94 ? 42.773 -1.123 -47.625 1.00 73.44 94 ALA A CA 1
ATOM 756 C C . ALA A 1 94 ? 44.262 -0.785 -47.813 1.00 73.44 94 ALA A C 1
ATOM 758 O O . ALA A 1 94 ? 44.694 -0.519 -48.934 1.00 73.44 94 ALA A O 1
ATOM 759 N N . ARG A 1 95 ? 45.055 -0.836 -46.734 1.00 73.81 95 ARG A N 1
ATOM 760 C CA . ARG A 1 95 ? 46.504 -0.596 -46.774 1.00 73.81 95 ARG A CA 1
ATOM 761 C C . ARG A 1 95 ? 47.251 -1.695 -47.534 1.00 73.81 95 ARG A C 1
ATOM 763 O O . ARG A 1 95 ? 48.128 -1.380 -48.330 1.00 73.81 95 ARG A O 1
ATOM 770 N N . ASP A 1 96 ? 46.865 -2.950 -47.335 1.00 71.19 96 ASP A N 1
ATOM 771 C CA . ASP A 1 96 ? 47.443 -4.103 -48.034 1.00 71.19 96 ASP A CA 1
ATOM 772 C C . ASP A 1 96 ? 47.123 -4.069 -49.542 1.00 71.19 96 ASP A C 1
ATOM 774 O O . ASP A 1 96 ? 48.004 -4.193 -50.392 1.00 71.19 96 ASP A O 1
ATOM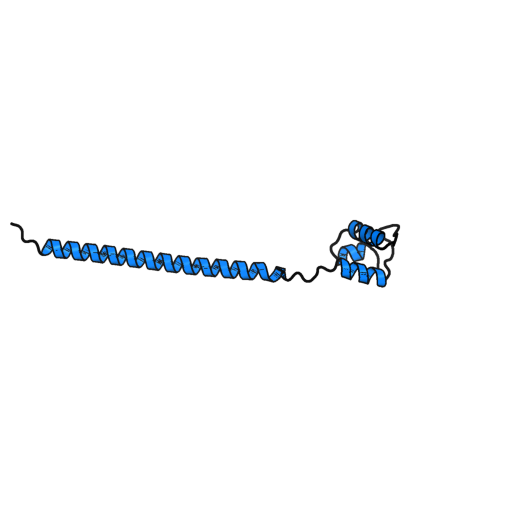 778 N N . ARG A 1 97 ? 45.875 -3.728 -49.895 1.00 66.25 97 ARG A N 1
ATOM 779 C CA . ARG A 1 97 ? 45.444 -3.566 -51.293 1.00 66.25 97 ARG A CA 1
ATOM 780 C C . ARG A 1 97 ? 46.100 -2.373 -52.000 1.00 66.25 97 ARG A C 1
ATOM 782 O O . ARG A 1 97 ? 46.277 -2.414 -53.215 1.00 66.25 97 ARG A O 1
ATOM 789 N N . ALA A 1 98 ? 46.442 -1.312 -51.266 1.00 65.38 98 ALA A N 1
ATOM 790 C CA . ALA A 1 98 ? 47.184 -0.169 -51.799 1.00 65.38 98 ALA A CA 1
ATOM 791 C C . ALA A 1 98 ? 48.666 -0.503 -52.038 1.00 65.38 98 ALA A C 1
ATOM 793 O O . ALA A 1 98 ? 49.233 -0.033 -53.018 1.00 65.38 98 ALA A O 1
ATOM 794 N N . ALA A 1 99 ? 49.270 -1.349 -51.197 1.00 62.94 99 ALA A N 1
ATOM 795 C CA . ALA A 1 99 ? 50.645 -1.819 -51.370 1.00 62.94 99 ALA A CA 1
ATOM 796 C C . ALA A 1 99 ? 50.803 -2.828 -52.528 1.00 62.94 99 ALA A C 1
ATOM 798 O O . ALA A 1 99 ? 51.877 -2.924 -53.112 1.00 62.94 99 ALA A O 1
ATOM 799 N N . ALA A 1 100 ? 49.735 -3.548 -52.889 1.00 62.59 100 ALA A N 1
ATOM 800 C CA . ALA A 1 100 ? 49.736 -4.539 -53.969 1.00 62.59 100 ALA A CA 1
ATOM 801 C C . ALA A 1 100 ? 49.480 -3.968 -55.385 1.00 62.59 100 ALA A C 1
ATOM 803 O O . ALA A 1 100 ? 49.499 -4.726 -56.356 1.00 62.59 100 ALA A O 1
ATOM 804 N N . ARG A 1 101 ? 49.221 -2.659 -55.542 1.00 58.25 101 ARG A N 1
ATOM 805 C CA . ARG A 1 101 ? 49.100 -2.014 -56.865 1.00 58.25 101 ARG A CA 1
ATOM 806 C C . ARG A 1 101 ? 50.436 -1.351 -57.226 1.00 58.25 101 ARG 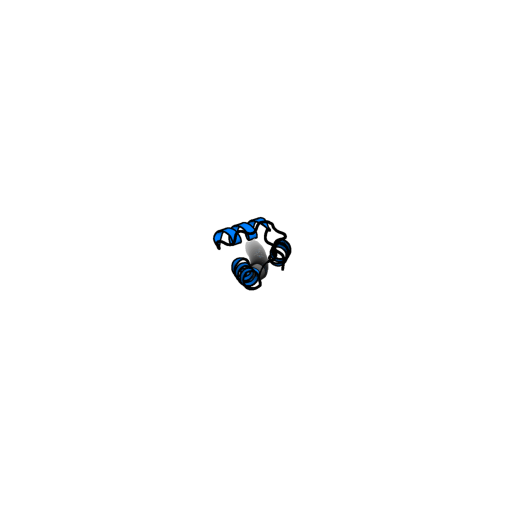A C 1
ATOM 808 O O . ARG A 1 101 ? 50.767 -0.349 -56.594 1.00 58.25 101 ARG A O 1
ATOM 815 N N . PRO A 1 102 ? 51.200 -1.860 -58.211 1.00 61.16 102 PRO A N 1
ATOM 816 C CA . PRO A 1 102 ? 52.418 -1.186 -58.641 1.00 61.16 102 PRO A CA 1
ATOM 817 C C . PRO A 1 102 ? 52.059 0.140 -59.338 1.00 61.16 102 PRO A C 1
ATOM 819 O O . PRO A 1 102 ? 51.029 0.200 -60.022 1.00 61.16 102 PRO A O 1
ATOM 822 N N . PRO A 1 103 ? 52.861 1.208 -59.168 1.00 61.22 103 PRO A N 1
ATOM 823 C CA . PRO A 1 103 ? 52.719 2.407 -59.986 1.00 61.22 103 PRO A CA 1
ATOM 824 C C . PRO A 1 103 ? 52.989 2.034 -61.451 1.00 61.22 103 PRO A C 1
ATOM 826 O O . PRO A 1 103 ? 53.927 1.289 -61.733 1.00 61.22 103 PRO A O 1
ATOM 829 N N . SER A 1 104 ? 52.100 2.481 -62.342 1.00 60.59 104 SER A N 1
ATOM 830 C CA . SER A 1 104 ? 52.205 2.299 -63.797 1.00 60.59 104 SER A CA 1
ATOM 831 C C . SER A 1 104 ? 53.360 3.091 -64.391 1.00 60.59 104 SER A C 1
ATOM 833 O O . SER A 1 104 ? 53.636 4.190 -63.858 1.00 60.59 104 SER A O 1
#

Sequence (104 aa):
MRIFQLAKELNVDSQEILDALDDMGISVRSNLANVDEKLEAELRELFKPKPTTARLSKEEAVRRALKEREARERAAREAARREEERKEAARKAARDRAAARPPS

Foldseek 3Di:
DFLVVLCVVLVHDSVVLQVVCVVVVHHDPDSRDDDDPVSSVVCCVVSVPPPPPVVVVPVVVVVVVVVVVVVVVVVVVVVVVVVVVVVVVVVVVVVVVVVPDDDD

Nearest PDB structures (foldseek):
  4b43-assembly1_A  TM=7.207E-01  e=1.924E-03  Thermus thermophilus HB8
  4b44-assembly1_A  TM=7.391E-01  e=4.476E-03  Thermus thermophilus HB8
  4b47-assembly1_A  TM=6.895E-01  e=4.476E-03  Thermus thermophilus HB8
  4kjz-assembly3_B  TM=6.945E-01  e=2.934E-03  Thermus thermophilus HB8

Radius of gyration: 35.8 Å; Cα contacts (8 Å, |Δi|>4): 45; chains: 1; bounding box: 79×19×90 Å